Protein AF-A0A434A2G7-F1 (afdb_monomer_lite)

pLDDT: mean 83.11, std 16.61, range [39.88, 97.75]

Sequence (94 aa):
MVILNWNQVLTLKRNGVINITGICNKVDDLIIFSLLNKLNFLKECNIKHLIDSLSEDEYKKAELIYCVWYLIANRYIKCDLNKDLNLNTVIWAT

Radius of gyration: 14.84 Å; chains: 1; bounding box: 31×38×39 Å

Secondary structure (DSSP, 8-state):
-PPPPHHHHHHHHHTTS--THHHHTT--HHHHHHHHHHHHHHSEEEHHHHHHTT-S-HHHHHHHHHHHHHHHHTTSEEE-TTS--STT-EEEE-

Organism: NCBI:txid2133766

Structure (mmCIF, N/CA/C/O backbone):
data_AF-A0A434A2G7-F1
#
_entry.id   AF-A0A434A2G7-F1
#
loop_
_atom_site.group_PDB
_atom_site.id
_atom_site.type_symbol
_atom_site.label_atom_id
_atom_site.label_alt_id
_atom_site.label_comp_id
_atom_site.label_asym_id
_atom_site.label_e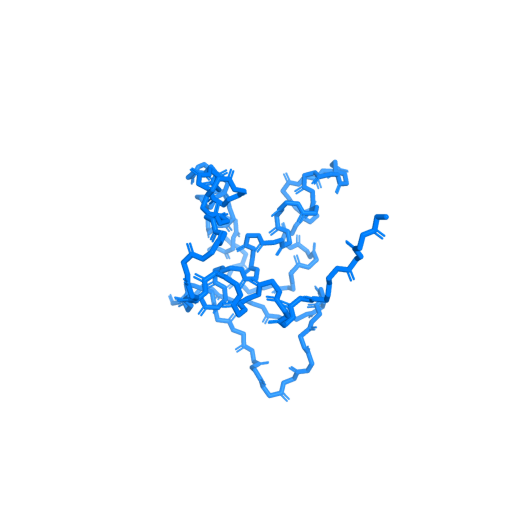ntity_id
_atom_site.label_seq_id
_atom_site.pdbx_PDB_ins_code
_atom_site.Cartn_x
_atom_site.Cartn_y
_atom_site.Cartn_z
_atom_site.occupancy
_atom_site.B_iso_or_equiv
_atom_site.auth_seq_id
_atom_site.auth_comp_id
_atom_site.auth_asym_id
_atom_site.auth_atom_id
_atom_site.pdbx_PDB_model_num
ATOM 1 N N . MET A 1 1 ? 8.844 -17.798 -28.544 1.00 41.91 1 MET A N 1
ATOM 2 C CA . MET A 1 1 ? 8.808 -17.176 -27.204 1.00 41.91 1 MET A CA 1
ATOM 3 C C . MET A 1 1 ? 7.483 -17.562 -26.566 1.00 41.91 1 MET A C 1
ATOM 5 O O . MET A 1 1 ? 6.452 -17.219 -27.127 1.00 41.91 1 MET A O 1
ATOM 9 N N . VAL A 1 2 ? 7.492 -18.376 -25.509 1.00 56.41 2 VAL A N 1
ATOM 10 C CA . VAL A 1 2 ? 6.259 -18.845 -24.848 1.00 56.41 2 VAL A CA 1
ATOM 11 C C . VAL A 1 2 ? 5.921 -17.868 -23.727 1.00 56.41 2 VAL A C 1
ATOM 13 O O . VAL A 1 2 ? 6.765 -17.615 -2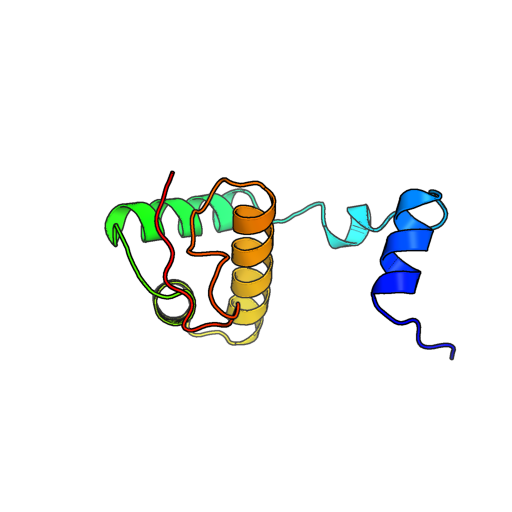2.873 1.00 56.41 2 VAL A O 1
ATOM 16 N N . ILE A 1 3 ? 4.711 -17.309 -23.743 1.00 56.25 3 ILE A N 1
ATOM 17 C CA . ILE A 1 3 ? 4.208 -16.434 -22.679 1.00 56.25 3 ILE A CA 1
ATOM 18 C C . ILE A 1 3 ? 3.387 -17.300 -21.722 1.00 56.25 3 ILE A C 1
ATOM 20 O O . ILE A 1 3 ? 2.431 -17.950 -22.143 1.00 56.25 3 ILE A O 1
ATOM 24 N N . LEU A 1 4 ? 3.777 -17.325 -20.448 1.00 67.62 4 LEU A N 1
ATOM 25 C CA . LEU A 1 4 ? 3.051 -18.023 -19.388 1.00 67.62 4 LEU A CA 1
ATOM 26 C C . LEU A 1 4 ? 2.111 -17.054 -18.671 1.00 67.62 4 LEU A C 1
ATOM 28 O O . LEU A 1 4 ? 2.457 -15.897 -18.438 1.00 67.62 4 LEU A O 1
ATOM 32 N N . ASN A 1 5 ? 0.939 -17.540 -18.275 1.00 72.81 5 ASN A N 1
ATOM 33 C CA . ASN A 1 5 ? 0.046 -16.805 -17.386 1.00 72.81 5 ASN A CA 1
ATOM 34 C C . ASN A 1 5 ? 0.489 -16.927 -15.914 1.00 72.81 5 ASN A C 1
ATOM 36 O O . ASN A 1 5 ? 1.241 -17.827 -15.534 1.00 72.81 5 ASN A O 1
ATOM 40 N N . TRP A 1 6 ? -0.013 -16.035 -15.057 1.00 59.75 6 TRP A N 1
ATOM 41 C CA . TRP A 1 6 ? 0.382 -15.963 -13.644 1.00 59.75 6 TRP A CA 1
ATOM 42 C C . TRP A 1 6 ? 0.113 -17.246 -12.842 1.00 59.75 6 TRP A C 1
ATOM 44 O O . TRP A 1 6 ? 0.919 -17.611 -11.986 1.00 59.75 6 TRP A O 1
ATOM 54 N N . ASN A 1 7 ? -0.951 -17.990 -13.154 1.00 63.72 7 ASN A N 1
ATOM 55 C CA . ASN A 1 7 ? -1.235 -19.266 -12.488 1.00 63.72 7 ASN A CA 1
ATOM 56 C C . ASN A 1 7 ? -0.197 -20.343 -12.845 1.00 63.72 7 ASN A C 1
ATOM 58 O O . ASN A 1 7 ? 0.211 -21.134 -11.989 1.00 63.72 7 ASN A O 1
ATOM 62 N N . GLN A 1 8 ? 0.286 -20.345 -14.089 1.00 69.88 8 GLN A N 1
ATOM 63 C CA . GLN A 1 8 ? 1.368 -21.226 -14.528 1.00 69.88 8 GLN A CA 1
ATOM 64 C C . GLN A 1 8 ? 2.682 -20.874 -13.820 1.00 69.88 8 GLN A C 1
ATOM 66 O O . GLN A 1 8 ? 3.362 -21.767 -13.320 1.00 69.88 8 GLN A O 1
ATOM 71 N N . VAL A 1 9 ? 2.997 -19.583 -13.677 1.00 67.25 9 VAL A N 1
ATOM 72 C CA . VAL A 1 9 ? 4.192 -19.107 -12.952 1.00 67.25 9 VAL A CA 1
ATOM 73 C C . VAL A 1 9 ? 4.168 -19.542 -11.479 1.00 67.25 9 VAL A C 1
ATOM 75 O O . VAL A 1 9 ? 5.157 -20.070 -10.967 1.00 67.25 9 VAL A O 1
ATOM 78 N N . LEU A 1 10 ? 3.027 -19.406 -10.796 1.00 61.44 10 LEU A N 1
ATOM 79 C CA . LEU A 1 10 ? 2.872 -19.839 -9.399 1.00 61.44 10 LEU A CA 1
ATOM 80 C C . LEU A 1 10 ? 3.016 -21.357 -9.227 1.00 61.44 10 LEU A C 1
ATOM 82 O O . LEU A 1 10 ? 3.597 -21.822 -8.244 1.00 61.44 10 LEU A O 1
ATOM 86 N N . THR A 1 11 ? 2.517 -22.129 -10.192 1.00 70.81 11 THR A N 1
ATOM 87 C CA . THR A 1 11 ? 2.634 -23.594 -10.192 1.00 70.81 11 THR A CA 1
ATOM 88 C C . THR A 1 11 ? 4.093 -24.023 -10.328 1.00 70.81 11 THR A C 1
ATOM 90 O O . THR A 1 11 ? 4.565 -24.878 -9.581 1.00 70.81 11 THR A O 1
ATOM 93 N N . LEU A 1 12 ? 4.849 -23.370 -11.213 1.00 73.56 12 LEU A N 1
ATOM 94 C CA . LEU A 1 12 ? 6.274 -23.643 -11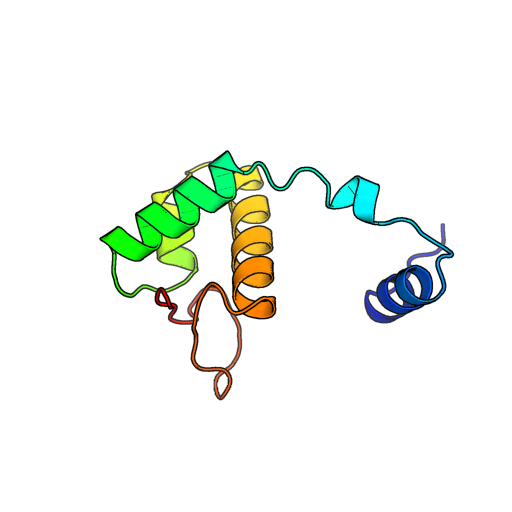.394 1.00 73.56 12 LEU A CA 1
ATOM 95 C C . LEU A 1 12 ? 7.099 -23.279 -10.149 1.00 73.56 12 LEU A C 1
ATOM 97 O O . LEU A 1 12 ? 8.032 -24.009 -9.818 1.00 73.56 12 LEU A O 1
ATOM 101 N N . LYS A 1 13 ? 6.732 -22.209 -9.421 1.00 71.56 13 LYS A N 1
ATOM 102 C CA . LYS A 1 13 ? 7.340 -21.880 -8.117 1.00 71.56 13 LYS A CA 1
ATOM 103 C C . LYS A 1 13 ? 7.081 -22.980 -7.089 1.00 71.56 13 LYS A C 1
ATOM 105 O O . LYS A 1 13 ? 8.012 -23.426 -6.426 1.00 71.56 13 LYS A O 1
ATOM 110 N N . ARG A 1 14 ? 5.823 -23.414 -6.944 1.00 69.81 14 ARG A N 1
ATOM 111 C CA . ARG A 1 14 ? 5.432 -24.470 -5.991 1.00 69.81 14 ARG A CA 1
ATOM 112 C C . ARG A 1 14 ? 6.168 -25.781 -6.244 1.00 69.81 14 ARG A C 1
ATOM 114 O O . ARG A 1 14 ? 6.561 -26.444 -5.294 1.00 69.81 14 ARG A O 1
ATOM 121 N N . ASN A 1 15 ? 6.390 -26.104 -7.513 1.00 79.75 15 ASN A N 1
ATOM 122 C CA . ASN A 1 15 ? 7.096 -27.312 -7.925 1.00 79.75 15 ASN A CA 1
ATOM 123 C C . ASN A 1 15 ? 8.628 -27.159 -7.893 1.00 79.75 15 ASN A C 1
ATOM 125 O O . ASN A 1 15 ? 9.332 -28.068 -8.318 1.00 79.75 15 ASN A O 1
ATOM 129 N N . GLY A 1 16 ? 9.156 -26.012 -7.446 1.00 73.00 16 GLY A N 1
ATOM 130 C CA . GLY A 1 16 ? 10.596 -25.745 -7.375 1.00 73.00 16 GLY A CA 1
ATOM 131 C C . GLY A 1 16 ? 11.293 -25.606 -8.733 1.00 73.00 16 GLY A C 1
ATOM 132 O O . GLY A 1 16 ? 12.516 -25.540 -8.782 1.00 73.00 16 GLY A O 1
ATOM 133 N N . VAL A 1 17 ? 10.535 -25.548 -9.834 1.00 81.56 17 VAL A N 1
ATOM 134 C CA . VAL A 1 17 ? 11.063 -25.479 -11.209 1.00 81.56 17 VAL A CA 1
ATOM 135 C C . VAL A 1 17 ? 11.668 -24.108 -11.498 1.00 81.56 17 VAL A C 1
ATOM 137 O O . VAL A 1 17 ? 12.650 -23.997 -12.228 1.00 81.56 17 VAL A O 1
ATOM 140 N N . ILE A 1 18 ? 11.090 -23.056 -10.913 1.00 62.47 18 ILE A N 1
ATOM 141 C CA . ILE A 1 18 ? 11.621 -21.697 -10.993 1.00 62.47 18 ILE A CA 1
ATOM 142 C C . ILE A 1 18 ? 11.845 -21.136 -9.597 1.00 62.47 18 ILE A C 1
ATOM 144 O O . ILE A 1 18 ? 10.972 -21.189 -8.727 1.00 62.47 18 ILE A O 1
ATOM 148 N N . ASN A 1 19 ? 13.011 -20.531 -9.400 1.00 57.12 19 ASN A N 1
ATOM 149 C CA . ASN A 1 19 ? 13.297 -19.775 -8.199 1.00 57.12 19 ASN A CA 1
ATOM 150 C C . ASN A 1 19 ? 12.972 -18.292 -8.427 1.00 57.12 19 ASN A C 1
ATOM 152 O O . ASN A 1 19 ? 13.858 -17.485 -8.704 1.00 57.12 19 ASN A O 1
ATOM 156 N N . ILE A 1 20 ? 11.696 -17.911 -8.289 1.00 57.94 20 ILE A N 1
ATOM 157 C CA . ILE A 1 20 ? 11.313 -16.488 -8.375 1.00 57.94 20 ILE A CA 1
ATOM 158 C C . ILE A 1 20 ? 11.812 -15.658 -7.185 1.00 57.94 20 ILE A C 1
ATOM 160 O O . ILE A 1 20 ? 11.591 -14.450 -7.159 1.00 57.94 20 ILE A O 1
ATOM 164 N N . THR A 1 21 ? 12.497 -16.262 -6.204 1.00 48.69 21 THR A N 1
ATOM 165 C CA . THR A 1 21 ? 13.137 -15.485 -5.135 1.00 48.69 21 THR A CA 1
ATOM 166 C C . THR A 1 21 ? 14.206 -14.549 -5.712 1.00 48.69 21 THR A C 1
ATOM 168 O O . THR A 1 21 ? 14.357 -13.449 -5.212 1.00 48.69 21 THR A O 1
ATOM 171 N N . GLY A 1 22 ? 14.813 -14.850 -6.869 1.00 40.19 22 GLY A N 1
ATOM 172 C CA . GLY A 1 22 ? 15.693 -13.898 -7.569 1.00 40.19 22 GLY A CA 1
ATOM 173 C C . GLY A 1 22 ? 15.011 -12.601 -8.041 1.00 40.19 22 GLY A C 1
ATOM 174 O O . GLY A 1 22 ? 15.686 -11.590 -8.183 1.00 40.19 22 GLY A O 1
ATOM 175 N N . ILE A 1 23 ? 13.685 -12.606 -8.234 1.00 43.12 23 ILE A N 1
ATOM 176 C CA . ILE A 1 23 ? 12.892 -11.409 -8.583 1.00 43.12 23 ILE A CA 1
ATOM 177 C C . ILE A 1 23 ? 12.343 -10.729 -7.312 1.00 43.12 23 ILE A C 1
ATOM 179 O O . ILE A 1 23 ? 12.005 -9.554 -7.333 1.00 43.12 23 ILE A O 1
ATOM 183 N N . CYS A 1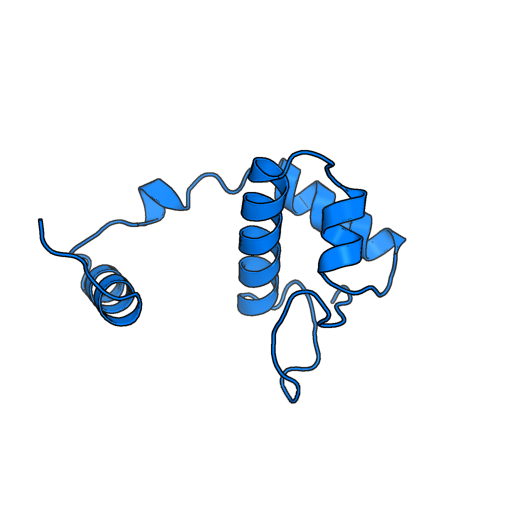 24 ? 12.283 -11.450 -6.184 1.00 42.84 24 CYS A N 1
ATOM 184 C CA . CYS A 1 24 ? 11.622 -11.011 -4.950 1.00 42.84 24 CYS A CA 1
ATOM 185 C C . CYS A 1 24 ? 12.568 -10.814 -3.740 1.00 42.84 24 CYS A C 1
ATOM 187 O O . CYS A 1 24 ? 12.100 -10.434 -2.673 1.00 42.84 24 CYS A O 1
ATOM 189 N N . ASN A 1 25 ? 13.878 -11.064 -3.865 1.00 39.88 25 ASN A N 1
ATOM 190 C CA . ASN A 1 25 ? 14.825 -11.084 -2.731 1.00 39.88 25 ASN A CA 1
ATOM 191 C C . ASN A 1 25 ? 15.450 -9.734 -2.362 1.00 39.88 25 ASN A C 1
ATOM 193 O O . ASN A 1 25 ? 16.377 -9.695 -1.559 1.00 39.88 25 ASN A O 1
ATOM 197 N N . LYS A 1 26 ? 14.943 -8.629 -2.902 1.00 47.41 26 LYS A N 1
ATOM 198 C CA . LYS A 1 26 ? 15.197 -7.294 -2.358 1.00 47.41 26 LYS A CA 1
ATOM 199 C C . LYS A 1 26 ? 13.958 -6.441 -2.553 1.00 47.41 26 LYS A C 1
ATOM 201 O O . LYS A 1 26 ? 13.988 -5.465 -3.289 1.00 47.41 26 LYS A O 1
ATOM 206 N N . VAL A 1 27 ? 12.847 -6.808 -1.917 1.00 53.88 27 VAL A N 1
ATOM 207 C CA . VAL A 1 27 ? 11.997 -5.706 -1.469 1.00 53.88 27 VAL A CA 1
ATOM 208 C C . VAL A 1 27 ? 12.844 -5.020 -0.408 1.00 53.88 27 VAL A C 1
ATOM 210 O O . VAL A 1 27 ? 13.039 -5.594 0.659 1.00 53.88 27 VAL A O 1
ATOM 213 N N . ASP A 1 28 ? 13.472 -3.901 -0.766 1.00 66.94 28 ASP A N 1
ATOM 214 C CA . ASP A 1 28 ? 14.387 -3.206 0.134 1.00 66.94 28 ASP A CA 1
ATOM 215 C C . ASP A 1 28 ? 13.665 -2.964 1.462 1.00 66.94 28 ASP A C 1
ATOM 217 O O . ASP A 1 28 ? 12.589 -2.361 1.491 1.00 66.94 28 ASP A O 1
ATOM 221 N N . ASP A 1 29 ? 14.255 -3.415 2.572 1.00 71.94 29 ASP A N 1
ATOM 222 C CA . ASP A 1 29 ? 13.678 -3.239 3.913 1.00 71.94 29 ASP A CA 1
ATOM 223 C C . ASP A 1 29 ? 13.342 -1.761 4.182 1.00 71.94 29 ASP A C 1
A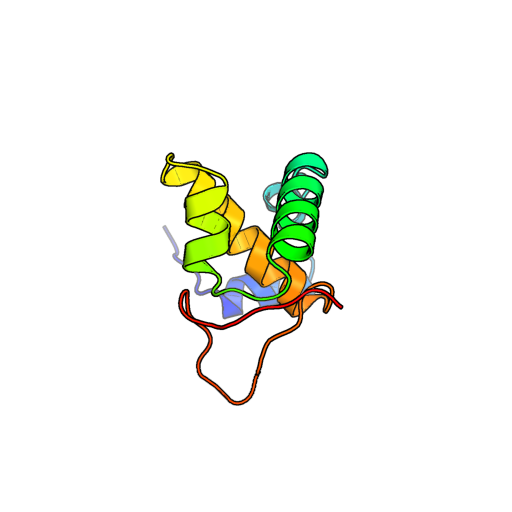TOM 225 O O . ASP A 1 29 ? 12.376 -1.437 4.875 1.00 71.94 29 ASP A O 1
ATOM 229 N N . LEU A 1 30 ? 14.094 -0.849 3.553 1.00 74.56 30 LEU A N 1
ATOM 230 C CA . LEU A 1 30 ? 13.860 0.590 3.573 1.00 74.56 30 LEU A CA 1
ATOM 231 C C . LEU A 1 30 ? 12.531 1.003 2.914 1.00 74.56 30 LEU A C 1
ATOM 233 O O . LEU A 1 30 ? 11.857 1.907 3.415 1.00 74.56 30 LEU A O 1
ATOM 237 N N . ILE A 1 31 ? 12.136 0.355 1.814 1.00 82.81 31 ILE A N 1
ATOM 238 C CA . ILE A 1 31 ? 10.865 0.607 1.120 1.00 82.81 31 ILE A CA 1
ATOM 239 C C . ILE A 1 31 ? 9.701 0.157 2.003 1.00 82.81 31 ILE A C 1
ATOM 241 O O . ILE A 1 31 ? 8.762 0.927 2.216 1.00 82.81 31 ILE A O 1
ATOM 245 N N . ILE A 1 32 ? 9.784 -1.048 2.580 1.00 85.94 32 ILE A N 1
ATOM 246 C CA . ILE A 1 32 ? 8.764 -1.560 3.512 1.00 85.94 32 ILE A CA 1
ATOM 247 C C . ILE A 1 32 ? 8.651 -0.646 4.733 1.00 85.94 32 ILE A C 1
ATOM 249 O O . ILE A 1 32 ? 7.545 -0.261 5.115 1.00 85.94 32 ILE A O 1
ATOM 253 N N . PHE A 1 33 ? 9.782 -0.254 5.322 1.00 84.50 33 PHE A N 1
ATOM 254 C CA . PHE A 1 33 ? 9.816 0.660 6.461 1.00 84.50 33 PHE A CA 1
ATOM 255 C C . PHE A 1 33 ? 9.163 2.008 6.133 1.00 84.50 33 PHE A C 1
ATOM 257 O O . PHE A 1 33 ? 8.335 2.498 6.901 1.00 84.50 33 PHE A O 1
ATOM 264 N N . SER A 1 34 ? 9.474 2.584 4.969 1.00 88.38 34 SER A N 1
ATOM 265 C CA . SER A 1 34 ? 8.884 3.845 4.506 1.00 88.38 34 SER A CA 1
ATOM 266 C C . SER A 1 34 ? 7.369 3.733 4.318 1.00 88.38 34 SER A C 1
ATOM 268 O O . SER A 1 34 ? 6.630 4.601 4.783 1.00 88.38 34 SER A O 1
ATOM 270 N N . LEU A 1 35 ? 6.900 2.639 3.707 1.00 92.62 35 LEU A N 1
ATOM 271 C CA . LEU A 1 35 ? 5.476 2.345 3.526 1.00 92.62 35 LEU A CA 1
ATOM 272 C C . LEU A 1 35 ? 4.738 2.250 4.861 1.00 92.62 35 LEU A C 1
ATOM 274 O O . LEU A 1 35 ? 3.738 2.938 5.062 1.00 92.62 35 LEU A O 1
ATOM 278 N N . LEU A 1 36 ? 5.238 1.425 5.782 1.00 91.56 36 LEU A N 1
ATOM 279 C CA . LEU A 1 36 ? 4.588 1.192 7.070 1.00 91.56 36 LEU A CA 1
ATOM 280 C C . LEU A 1 36 ? 4.603 2.444 7.949 1.00 91.56 36 LEU A C 1
ATOM 282 O O . LEU A 1 36 ? 3.585 2.769 8.553 1.00 91.56 36 LEU A O 1
ATOM 286 N N . ASN A 1 37 ? 5.707 3.195 7.979 1.00 92.56 37 ASN A N 1
ATOM 287 C CA . ASN A 1 37 ? 5.764 4.461 8.712 1.00 92.56 37 ASN A CA 1
ATOM 288 C C . ASN A 1 37 ? 4.785 5.486 8.157 1.00 92.56 37 ASN A C 1
ATOM 290 O O . ASN A 1 37 ? 4.091 6.157 8.923 1.00 92.56 37 ASN A O 1
ATOM 294 N N . LYS A 1 38 ? 4.709 5.607 6.829 1.00 94.38 38 LYS A N 1
ATOM 295 C CA . LYS A 1 38 ? 3.789 6.546 6.194 1.00 94.38 38 LYS A CA 1
ATOM 296 C C . LYS A 1 38 ? 2.337 6.146 6.438 1.00 94.38 38 LYS A C 1
ATOM 298 O O . LYS A 1 38 ? 1.527 7.011 6.762 1.00 94.38 38 LYS A O 1
ATOM 303 N N . LEU A 1 39 ? 2.022 4.854 6.365 1.00 95.38 39 LEU A N 1
ATOM 304 C CA . LEU A 1 39 ? 0.694 4.341 6.689 1.00 95.38 39 LEU A CA 1
ATOM 305 C C . LEU A 1 39 ? 0.336 4.573 8.164 1.00 95.38 39 LEU A C 1
ATOM 307 O O . LEU A 1 39 ? -0.754 5.058 8.444 1.00 95.38 39 LEU A O 1
ATOM 311 N N . ASN A 1 40 ? 1.258 4.314 9.096 1.00 93.44 40 ASN A N 1
ATOM 312 C CA . ASN A 1 40 ? 1.064 4.589 10.525 1.00 93.44 40 ASN A CA 1
ATOM 313 C C . ASN A 1 40 ? 0.800 6.074 10.796 1.00 93.44 40 ASN A C 1
ATOM 315 O O . ASN A 1 40 ? -0.052 6.413 11.616 1.00 93.44 40 ASN A O 1
ATOM 319 N N . PHE A 1 41 ? 1.501 6.963 10.089 1.00 94.06 41 PHE A N 1
ATOM 320 C CA . PHE A 1 41 ? 1.272 8.403 10.178 1.00 94.06 41 PHE A CA 1
ATOM 321 C C . PHE A 1 41 ? -0.115 8.804 9.650 1.00 94.06 41 PHE A C 1
ATOM 323 O O . PHE A 1 41 ? -0.814 9.588 10.290 1.00 94.06 41 PHE A O 1
ATOM 330 N N . LEU A 1 42 ? -0.528 8.255 8.503 1.00 94.19 42 LEU A N 1
ATOM 331 C CA . LEU A 1 42 ? -1.834 8.530 7.893 1.00 94.19 42 LEU A CA 1
ATOM 332 C C . LEU A 1 42 ? -3.000 7.858 8.638 1.00 94.19 42 LEU A C 1
ATOM 334 O O . LEU A 1 42 ? -4.136 8.303 8.496 1.00 94.19 42 LEU A O 1
ATOM 338 N N . LYS A 1 43 ? -2.715 6.828 9.447 1.00 92.12 43 LYS A N 1
ATOM 339 C CA . LYS A 1 43 ? -3.649 5.923 10.142 1.00 92.12 43 LYS A CA 1
ATOM 340 C C . LYS A 1 43 ? -4.479 5.057 9.196 1.00 92.12 43 LYS A C 1
ATOM 342 O O . LYS A 1 43 ? -4.450 3.834 9.302 1.00 92.12 43 LYS A O 1
ATOM 347 N N . GLU A 1 44 ? -5.185 5.691 8.270 1.00 95.62 44 GLU A N 1
ATOM 348 C CA . GLU A 1 44 ? -6.058 5.060 7.288 1.00 95.62 44 GLU A CA 1
ATOM 349 C C . GLU A 1 44 ? -6.059 5.895 6.004 1.00 95.62 44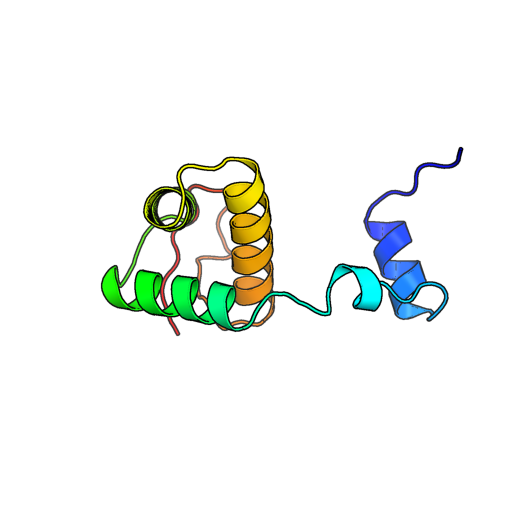 GLU A C 1
ATOM 351 O O . GLU A 1 44 ? -6.203 7.118 6.031 1.00 95.62 44 GLU A O 1
ATOM 356 N N . CYS A 1 45 ? -5.863 5.248 4.860 1.00 97.31 45 CYS A N 1
ATOM 357 C CA . CYS A 1 45 ? -5.900 5.914 3.559 1.00 97.31 45 CYS A CA 1
ATOM 358 C C . CYS A 1 45 ? -6.163 4.905 2.443 1.00 97.31 45 CYS A C 1
ATOM 360 O O . CYS A 1 45 ? -6.128 3.701 2.672 1.00 97.31 45 CYS A O 1
ATOM 362 N N . ASN A 1 46 ? -6.415 5.374 1.221 1.00 97.56 46 ASN A N 1
ATOM 363 C CA . ASN A 1 46 ? -6.398 4.475 0.070 1.00 97.56 46 ASN A CA 1
ATOM 364 C C . ASN A 1 46 ? -4.965 4.218 -0.426 1.00 97.56 46 ASN A C 1
ATOM 366 O O . ASN A 1 46 ? -4.060 5.031 -0.217 1.00 97.56 46 ASN A O 1
ATOM 370 N N . ILE A 1 47 ? -4.771 3.082 -1.098 1.00 97.31 47 ILE A N 1
ATOM 371 C CA . ILE A 1 47 ? -3.466 2.648 -1.617 1.00 97.31 47 ILE A CA 1
ATOM 372 C C . ILE A 1 47 ? -2.843 3.722 -2.523 1.00 97.31 47 ILE A C 1
ATOM 374 O O . ILE A 1 47 ? -1.665 4.042 -2.374 1.00 97.31 47 ILE A O 1
ATOM 378 N N . LYS A 1 48 ? -3.639 4.331 -3.411 1.00 97.44 48 LYS A N 1
ATOM 379 C CA . LYS A 1 48 ? -3.194 5.401 -4.314 1.00 97.44 48 LYS A CA 1
ATOM 380 C C . LYS A 1 48 ? -2.581 6.578 -3.553 1.00 97.44 48 LYS A C 1
ATOM 382 O O . LYS A 1 48 ? -1.489 7.015 -3.894 1.00 97.44 48 LYS A O 1
ATOM 387 N N . HIS A 1 49 ? -3.255 7.058 -2.511 1.00 97.75 49 HIS A N 1
ATOM 388 C CA . HIS A 1 49 ? -2.796 8.173 -1.689 1.00 97.75 49 HIS A CA 1
ATOM 389 C C . HIS A 1 49 ? -1.496 7.830 -0.957 1.00 97.75 49 HIS A C 1
ATOM 391 O O . HIS A 1 49 ? -0.589 8.658 -0.924 1.00 97.75 49 HIS A O 1
ATOM 397 N N . LEU A 1 50 ? -1.367 6.606 -0.430 1.00 97.31 50 LEU A N 1
ATOM 398 C CA . LEU A 1 50 ? -0.119 6.154 0.187 1.00 97.31 50 LEU A CA 1
ATOM 399 C C . LEU A 1 50 ? 1.047 6.216 -0.810 1.00 97.31 50 LEU A C 1
ATOM 401 O O . LEU A 1 50 ? 2.083 6.802 -0.500 1.00 97.31 50 LEU A O 1
ATOM 405 N N . ILE A 1 51 ? 0.864 5.658 -2.006 1.00 96.88 51 ILE A N 1
ATOM 406 C CA . ILE A 1 51 ? 1.899 5.593 -3.045 1.00 96.88 51 ILE A CA 1
ATOM 407 C C . ILE A 1 51 ? 2.267 6.986 -3.562 1.00 96.88 51 ILE A C 1
ATOM 409 O O . ILE A 1 51 ? 3.448 7.333 -3.586 1.00 96.88 51 ILE A O 1
ATOM 413 N N . ASP A 1 52 ? 1.267 7.798 -3.914 1.00 96.75 52 ASP A N 1
ATOM 414 C CA . ASP A 1 52 ? 1.472 9.168 -4.401 1.00 96.75 52 ASP A CA 1
ATOM 415 C C . ASP A 1 52 ? 2.162 10.045 -3.337 1.00 96.75 52 ASP A C 1
ATOM 417 O O . ASP A 1 52 ? 2.877 10.981 -3.675 1.00 96.75 52 ASP A O 1
ATOM 421 N N . SER A 1 53 ? 2.007 9.725 -2.046 1.00 95.81 53 SER A N 1
ATOM 422 C CA . SER A 1 53 ? 2.682 10.441 -0.954 1.00 95.81 53 SER A CA 1
ATOM 423 C C . SER A 1 53 ? 4.147 10.040 -0.723 1.00 95.81 53 SER A C 1
ATOM 425 O O . SER A 1 53 ? 4.825 10.680 0.085 1.00 95.81 53 SER A O 1
ATOM 427 N N . LEU A 1 54 ? 4.621 8.970 -1.372 1.00 93.88 54 LEU A N 1
ATOM 428 C CA . LEU A 1 54 ? 5.970 8.415 -1.207 1.00 93.88 54 LEU A CA 1
ATOM 429 C C . LEU A 1 54 ? 6.873 8.673 -2.413 1.00 93.88 54 LEU A C 1
ATOM 431 O O . LEU A 1 54 ? 8.091 8.757 -2.252 1.00 93.88 54 LEU A O 1
ATOM 435 N N . SER A 1 55 ? 6.313 8.773 -3.619 1.00 93.69 55 SER A N 1
ATOM 436 C CA . SER A 1 55 ? 7.105 9.026 -4.818 1.00 93.69 55 SER A CA 1
ATOM 437 C C . SER A 1 55 ? 6.291 9.662 -5.936 1.00 93.69 55 SER A C 1
ATOM 439 O O . SER A 1 55 ? 5.127 9.328 -6.130 1.00 93.69 55 SER A O 1
ATOM 441 N N . GLU A 1 56 ? 6.944 10.518 -6.718 1.00 93.44 56 GLU A N 1
ATOM 442 C CA . GLU A 1 56 ? 6.423 11.044 -7.985 1.00 93.44 56 GLU A CA 1
ATOM 443 C C . GLU A 1 56 ? 6.848 10.185 -9.192 1.00 93.44 56 GLU A C 1
ATOM 445 O O . GLU A 1 56 ? 6.281 10.320 -10.271 1.00 93.44 56 GLU A O 1
ATOM 450 N N . ASP A 1 57 ? 7.819 9.282 -9.018 1.00 93.88 57 ASP A N 1
ATOM 451 C CA . ASP A 1 57 ? 8.361 8.433 -10.084 1.00 93.88 57 ASP A CA 1
ATOM 452 C C . ASP A 1 57 ? 7.455 7.220 -10.341 1.00 93.88 57 ASP A C 1
ATOM 454 O O . ASP A 1 57 ? 7.257 6.378 -9.465 1.00 93.88 57 ASP A O 1
ATOM 458 N N . GLU A 1 58 ? 6.934 7.102 -11.562 1.00 92.69 58 GLU A N 1
ATOM 459 C CA . GLU A 1 58 ? 5.981 6.054 -11.943 1.00 92.69 58 GLU A CA 1
ATOM 460 C C . GLU A 1 58 ? 6.550 4.623 -11.853 1.00 92.69 58 GLU A C 1
ATOM 462 O O . GLU A 1 58 ? 5.816 3.693 -11.505 1.00 92.69 58 GLU A O 1
ATOM 467 N N . TYR A 1 59 ? 7.854 4.420 -12.077 1.00 90.38 59 TYR A N 1
ATOM 468 C CA . TYR A 1 59 ? 8.481 3.106 -11.887 1.00 90.38 59 TYR A CA 1
ATOM 469 C C . TYR A 1 59 ? 8.546 2.743 -10.404 1.00 90.38 59 TYR A C 1
ATOM 471 O O . TYR A 1 59 ? 8.204 1.620 -10.025 1.00 90.38 59 TYR A O 1
ATOM 479 N N . LYS A 1 60 ? 8.905 3.708 -9.546 1.00 88.81 60 LYS A N 1
ATOM 480 C CA . LYS A 1 60 ? 8.889 3.506 -8.087 1.00 88.81 60 LYS A CA 1
ATOM 481 C C . LYS A 1 60 ? 7.478 3.275 -7.566 1.00 88.81 60 LYS A C 1
ATOM 483 O O . LYS A 1 60 ? 7.279 2.436 -6.693 1.00 88.81 60 LYS A O 1
ATOM 488 N N . LYS A 1 61 ? 6.476 3.968 -8.110 1.00 93.81 61 LYS A N 1
ATOM 489 C CA . LYS A 1 61 ? 5.072 3.723 -7.755 1.00 93.81 61 LYS A CA 1
ATOM 490 C C . LYS A 1 61 ? 4.655 2.289 -8.069 1.00 93.81 61 LYS A C 1
ATOM 492 O O . LYS A 1 61 ? 4.016 1.662 -7.228 1.00 93.81 61 LYS A O 1
ATOM 497 N N . ALA A 1 62 ? 5.047 1.741 -9.220 1.00 92.06 62 ALA A N 1
ATOM 498 C CA . ALA A 1 62 ? 4.763 0.346 -9.562 1.00 92.06 62 ALA A CA 1
ATOM 499 C C . ALA A 1 62 ? 5.388 -0.644 -8.560 1.00 92.06 62 ALA A C 1
ATOM 501 O O . ALA A 1 62 ? 4.727 -1.593 -8.130 1.00 92.06 62 ALA A O 1
ATOM 502 N N . GLU A 1 63 ? 6.626 -0.391 -8.132 1.00 89.62 63 GLU A N 1
ATOM 503 C CA . GLU A 1 63 ? 7.295 -1.176 -7.090 1.00 89.62 63 GLU A CA 1
ATOM 504 C C . GLU A 1 63 ? 6.566 -1.075 -5.738 1.00 89.62 63 GLU A C 1
ATOM 506 O O . GLU A 1 63 ? 6.301 -2.091 -5.090 1.00 89.62 63 GLU A O 1
ATOM 511 N N . LEU A 1 64 ? 6.150 0.131 -5.339 1.00 93.12 64 LEU A N 1
ATOM 512 C CA . LEU A 1 64 ? 5.376 0.359 -4.116 1.00 93.12 64 LEU A CA 1
ATOM 513 C C . LEU A 1 64 ? 4.019 -0.356 -4.150 1.00 93.12 64 LEU A C 1
ATOM 515 O O . LEU A 1 64 ? 3.634 -0.958 -3.149 1.00 93.12 64 LEU A O 1
ATOM 519 N N . ILE A 1 65 ? 3.312 -0.346 -5.288 1.00 94.94 65 ILE A N 1
ATOM 520 C CA . ILE A 1 65 ? 2.047 -1.081 -5.470 1.00 94.94 65 ILE A CA 1
ATOM 521 C C . ILE A 1 65 ? 2.260 -2.566 -5.184 1.00 94.94 65 ILE A C 1
ATOM 523 O O . ILE A 1 65 ? 1.508 -3.166 -4.413 1.00 94.94 65 ILE A O 1
ATOM 527 N N . TYR A 1 66 ? 3.300 -3.156 -5.776 1.00 92.75 66 TYR A N 1
ATOM 528 C CA . TYR A 1 66 ? 3.649 -4.552 -5.533 1.00 92.75 66 TYR A CA 1
ATOM 529 C C . TYR A 1 66 ? 3.916 -4.818 -4.044 1.00 92.75 66 TYR A C 1
ATOM 531 O O . TYR A 1 66 ? 3.374 -5.773 -3.480 1.00 92.75 66 TYR A O 1
ATOM 539 N N . CYS A 1 67 ? 4.679 -3.943 -3.385 1.00 91.81 67 CYS A N 1
ATOM 540 C CA . CYS A 1 67 ? 4.987 -4.061 -1.960 1.00 91.81 67 CYS A CA 1
ATOM 541 C C . CYS A 1 67 ? 3.733 -3.979 -1.083 1.00 91.81 67 CYS A C 1
ATOM 543 O O . CYS A 1 67 ? 3.577 -4.775 -0.159 1.00 91.81 67 CYS A O 1
ATOM 545 N N . VAL A 1 68 ? 2.808 -3.064 -1.378 1.00 94.75 68 VAL A N 1
ATOM 546 C CA . VAL A 1 68 ? 1.543 -2.943 -0.640 1.00 94.75 68 VAL A CA 1
ATOM 547 C C . VAL A 1 68 ? 0.731 -4.232 -0.749 1.00 94.75 68 VAL A C 1
ATOM 549 O O . VAL A 1 68 ? 0.287 -4.758 0.272 1.00 94.75 68 VAL A O 1
ATOM 552 N N . TRP A 1 69 ? 0.591 -4.796 -1.951 1.00 94.81 69 TRP A N 1
ATOM 553 C CA . TRP A 1 69 ? -0.125 -6.063 -2.126 1.00 94.81 69 TRP A CA 1
ATOM 554 C C . TRP A 1 69 ? 0.560 -7.227 -1.417 1.00 94.81 69 TRP A C 1
ATOM 556 O O . TRP A 1 69 ? -0.118 -8.052 -0.803 1.00 94.81 69 TRP A O 1
ATOM 566 N N . TYR A 1 70 ? 1.893 -7.272 -1.438 1.00 91.00 70 TYR A N 1
ATOM 567 C CA . TYR A 1 70 ? 2.664 -8.239 -0.665 1.00 91.00 70 TYR A CA 1
ATOM 568 C C . TYR A 1 70 ? 2.384 -8.113 0.842 1.00 91.00 70 TYR A C 1
ATOM 570 O O . TYR A 1 70 ? 2.134 -9.118 1.510 1.00 91.00 70 TYR A O 1
ATOM 578 N N . LEU A 1 71 ? 2.367 -6.895 1.387 1.00 90.69 71 LEU A N 1
ATOM 579 C CA . LEU A 1 71 ? 2.102 -6.649 2.807 1.00 90.69 71 LEU A CA 1
ATOM 580 C C . LEU A 1 71 ? 0.661 -7.004 3.203 1.00 90.69 71 LEU A C 1
ATOM 582 O O . LEU A 1 71 ? 0.454 -7.567 4.278 1.00 90.69 71 LEU A O 1
ATOM 586 N N . ILE A 1 72 ? -0.319 -6.741 2.332 1.00 94.00 72 ILE A N 1
ATOM 587 C CA . ILE A 1 72 ? -1.718 -7.159 2.524 1.00 94.00 72 ILE A CA 1
ATOM 588 C C . ILE A 1 72 ? -1.825 -8.688 2.522 1.00 94.00 72 ILE A C 1
ATOM 590 O O . ILE A 1 72 ? -2.409 -9.270 3.436 1.00 94.00 72 ILE A O 1
ATOM 594 N N . ALA A 1 73 ? -1.213 -9.358 1.540 1.00 92.06 73 ALA A N 1
ATOM 595 C CA . ALA A 1 73 ? -1.233 -10.818 1.435 1.00 92.06 73 ALA A CA 1
ATOM 596 C C . ALA A 1 73 ? -0.614 -11.506 2.666 1.00 92.06 73 ALA A C 1
ATOM 598 O O . ALA A 1 73 ? -1.067 -12.577 3.072 1.00 92.06 73 ALA A O 1
ATOM 599 N N . ASN A 1 74 ? 0.380 -10.866 3.290 1.00 87.44 74 ASN A N 1
ATOM 600 C CA . ASN A 1 74 ? 1.034 -11.336 4.512 1.00 87.44 74 ASN A CA 1
ATOM 601 C C . ASN A 1 74 ? 0.431 -10.756 5.807 1.00 87.44 74 ASN A C 1
ATOM 603 O O . ASN A 1 74 ? 0.973 -10.987 6.884 1.00 87.44 74 ASN A O 1
ATOM 607 N N . ARG A 1 75 ? -0.709 -10.053 5.726 1.00 89.75 75 ARG A N 1
ATOM 608 C CA . ARG A 1 75 ? -1.463 -9.509 6.873 1.00 89.75 75 ARG A CA 1
ATOM 609 C C . ARG A 1 75 ? -0.717 -8.464 7.714 1.00 89.75 75 ARG A C 1
ATOM 611 O O . ARG A 1 75 ? -1.083 -8.250 8.865 1.00 89.75 75 ARG A O 1
ATOM 618 N N . TYR A 1 76 ? 0.288 -7.792 7.155 1.00 89.44 76 TYR A N 1
ATOM 619 C CA . TYR A 1 76 ? 0.922 -6.633 7.798 1.00 89.44 76 TYR A CA 1
ATOM 620 C C . TYR A 1 76 ? 0.069 -5.366 7.656 1.00 89.44 76 TYR A C 1
ATOM 622 O O . TYR A 1 76 ? 0.047 -4.522 8.552 1.00 89.44 76 TYR A O 1
ATOM 630 N N . ILE A 1 77 ? -0.660 -5.257 6.543 1.00 94.44 77 ILE A N 1
ATOM 631 C CA . ILE A 1 77 ? -1.621 -4.189 6.254 1.00 94.44 77 ILE A CA 1
ATOM 632 C C . ILE A 1 77 ? -3.015 -4.808 6.166 1.00 94.44 77 ILE A C 1
ATOM 634 O O . ILE A 1 77 ? -3.204 -5.849 5.533 1.00 94.44 77 ILE A O 1
ATOM 638 N N . LYS A 1 78 ? -3.994 -4.160 6.794 1.00 96.62 78 LYS A N 1
ATOM 639 C CA . LYS A 1 78 ? -5.399 -4.570 6.763 1.00 96.62 78 LYS A CA 1
ATOM 640 C C . LYS A 1 78 ? -6.150 -3.815 5.670 1.00 96.62 78 LYS A C 1
ATOM 642 O O . LYS A 1 78 ? -5.829 -2.671 5.362 1.00 96.62 78 LYS A O 1
ATOM 647 N N . CYS A 1 79 ? -7.154 -4.472 5.101 1.00 96.81 79 CYS A N 1
ATOM 648 C CA . CYS A 1 79 ? -8.146 -3.882 4.209 1.00 96.81 79 CYS A CA 1
ATOM 649 C C . CYS A 1 79 ? -9.455 -4.676 4.292 1.00 96.81 79 CYS A C 1
ATOM 651 O O . CYS A 1 79 ? -9.496 -5.781 4.843 1.00 96.81 79 CYS A O 1
ATOM 653 N N . ASP A 1 80 ? -10.527 -4.118 3.738 1.00 95.31 80 ASP A N 1
ATOM 654 C CA . ASP A 1 80 ? -11.805 -4.814 3.602 1.00 95.31 80 ASP A CA 1
ATOM 655 C C . ASP A 1 80 ? -11.782 -5.748 2.383 1.00 95.31 80 ASP A C 1
ATOM 657 O O . ASP A 1 80 ? -11.964 -5.315 1.246 1.00 95.31 80 ASP A O 1
ATOM 661 N N . LEU A 1 81 ? -11.565 -7.041 2.635 1.00 92.31 81 LEU A N 1
ATOM 662 C CA . LEU A 1 81 ? -11.503 -8.082 1.603 1.00 92.31 81 LEU A CA 1
ATOM 663 C C . LEU A 1 81 ? -12.875 -8.458 1.015 1.00 92.31 81 LEU A C 1
ATOM 665 O O . LEU A 1 81 ? -12.930 -9.277 0.102 1.00 92.31 81 LEU A O 1
ATOM 669 N N . ASN A 1 82 ? -13.977 -7.886 1.516 1.00 95.25 82 ASN A N 1
ATOM 670 C CA . ASN A 1 82 ? -15.306 -8.079 0.922 1.00 95.25 82 ASN A CA 1
ATOM 671 C C . ASN A 1 82 ? -15.568 -7.124 -0.252 1.00 95.25 82 ASN A C 1
ATOM 673 O O . ASN A 1 82 ? -16.613 -7.212 -0.896 1.00 95.25 82 ASN A O 1
ATOM 677 N N . LYS A 1 83 ? -14.648 -6.188 -0.505 1.00 93.12 83 LYS A N 1
ATOM 678 C CA . LYS A 1 83 ? -14.700 -5.235 -1.613 1.00 93.12 83 LYS A CA 1
ATOM 679 C C . LYS A 1 83 ? -13.650 -5.581 -2.659 1.00 93.12 83 LYS A C 1
ATOM 681 O O . LYS A 1 83 ? -12.635 -6.206 -2.358 1.00 93.12 83 LYS A O 1
ATOM 686 N N . ASP A 1 84 ? -13.876 -5.103 -3.878 1.00 94.25 84 ASP A N 1
ATOM 687 C CA . ASP A 1 84 ? -12.908 -5.241 -4.959 1.00 94.25 84 ASP A CA 1
ATOM 688 C C . ASP A 1 84 ? -11.565 -4.601 -4.586 1.00 94.25 84 ASP A C 1
ATOM 690 O O . ASP A 1 84 ? -11.491 -3.450 -4.141 1.00 94.25 84 ASP A O 1
ATOM 694 N N . LEU A 1 85 ? -10.490 -5.355 -4.809 1.00 94.06 85 LEU A N 1
ATOM 695 C CA . LEU A 1 85 ? -9.127 -4.907 -4.554 1.00 94.06 85 LEU A CA 1
ATOM 696 C C . LEU A 1 85 ? -8.609 -4.093 -5.740 1.00 94.06 85 LEU A C 1
ATOM 698 O O . LEU A 1 85 ? -8.471 -4.598 -6.853 1.00 94.06 85 LEU A O 1
ATOM 702 N N . ASN A 1 86 ? -8.322 -2.817 -5.502 1.00 96.19 86 ASN A N 1
ATOM 703 C CA . ASN A 1 86 ? -7.769 -1.885 -6.480 1.00 96.19 86 ASN A CA 1
ATOM 704 C C . ASN A 1 86 ? -7.041 -0.730 -5.763 1.00 96.19 86 ASN A C 1
ATOM 706 O O . ASN A 1 86 ? -6.936 -0.704 -4.541 1.00 96.19 86 ASN A O 1
ATOM 710 N N . LEU A 1 87 ? -6.521 0.253 -6.501 1.00 96.12 87 LEU A N 1
ATOM 711 C CA . LEU A 1 87 ? -5.764 1.361 -5.895 1.00 96.12 87 LEU A CA 1
ATOM 712 C C . LEU A 1 87 ? -6.611 2.288 -5.001 1.00 96.12 87 LEU A C 1
ATOM 714 O O . LEU A 1 87 ? -6.054 3.025 -4.189 1.00 96.12 87 LEU A O 1
ATOM 718 N N . ASN A 1 88 ? -7.941 2.242 -5.105 1.00 97.31 88 ASN A N 1
ATOM 719 C CA . ASN A 1 88 ? -8.844 2.967 -4.211 1.00 97.31 88 ASN A CA 1
ATOM 720 C C . ASN A 1 88 ? -9.195 2.167 -2.946 1.00 97.31 88 ASN A C 1
ATOM 722 O O . ASN A 1 88 ? -9.902 2.692 -2.086 1.00 97.31 88 ASN A O 1
ATOM 726 N N . THR A 1 89 ? -8.715 0.925 -2.805 1.00 97.56 89 THR A N 1
ATOM 727 C CA . THR A 1 89 ? -8.899 0.128 -1.588 1.00 97.56 89 THR A CA 1
ATOM 728 C C . THR A 1 89 ? -8.340 0.883 -0.389 1.00 97.56 89 THR A C 1
ATOM 730 O O . THR A 1 89 ? -7.198 1.344 -0.406 1.00 97.56 89 THR A O 1
ATOM 733 N N . VAL A 1 90 ? -9.166 1.009 0.647 1.00 97.69 90 VAL A N 1
ATOM 734 C CA . VAL A 1 90 ? -8.785 1.621 1.919 1.00 97.69 90 VAL A CA 1
ATOM 735 C C . VAL A 1 90 ? -7.988 0.616 2.743 1.00 97.69 90 VAL A C 1
ATOM 737 O O . VAL A 1 90 ? -8.379 -0.547 2.869 1.00 97.69 90 VAL A O 1
ATOM 740 N N . ILE A 1 91 ? -6.863 1.079 3.274 1.00 97.69 91 ILE A N 1
ATOM 741 C CA . ILE A 1 91 ? -5.892 0.306 4.035 1.00 97.69 91 ILE A CA 1
ATOM 742 C C . ILE A 1 91 ? -5.563 0.996 5.359 1.00 97.69 91 ILE A C 1
ATOM 744 O O . ILE A 1 91 ? -5.547 2.225 5.450 1.00 97.69 91 ILE A O 1
ATOM 748 N N . TRP A 1 92 ? -5.254 0.194 6.375 1.00 97.00 92 TRP A N 1
ATOM 749 C CA . TRP A 1 92 ? -4.792 0.652 7.686 1.00 97.00 92 TRP A CA 1
ATOM 750 C C . TRP A 1 92 ? -3.764 -0.323 8.268 1.00 97.00 92 TRP A C 1
ATOM 752 O O . TRP A 1 92 ? -3.682 -1.490 7.865 1.00 97.00 92 TRP A O 1
ATOM 762 N N . ALA A 1 93 ? -2.935 0.171 9.187 1.00 88.31 93 ALA A N 1
ATOM 763 C CA . ALA A 1 93 ? -1.955 -0.656 9.885 1.00 88.31 93 ALA A CA 1
ATOM 764 C C . ALA A 1 93 ? -2.635 -1.674 10.822 1.00 88.31 93 ALA A C 1
ATOM 766 O O . ALA A 1 93 ? -3.801 -1.519 11.195 1.00 88.31 93 ALA A O 1
ATOM 767 N N . THR A 1 94 ? -1.912 -2.744 11.165 1.00 77.81 94 THR A N 1
ATOM 768 C CA . THR A 1 94 ? -2.424 -3.815 12.036 1.00 77.81 94 THR A CA 1
ATOM 769 C C . THR A 1 94 ? -2.626 -3.365 13.472 1.00 77.81 94 THR A C 1
ATOM 771 O O . THR A 1 94 ? -1.747 -2.662 14.006 1.00 77.81 94 THR A O 1
#

InterPro domains:
  IPR014832 TnsA endonuclease C-terminal [PF08721] (35-81)

Foldseek 3Di:
DDDDDPVVVVVCVVVVVDDCCVVVVPPPVVLVVLLQVLQVVVQKAFQLVSLVVRDPDPVVSVSSSVVVVVCPVVVQKDFDPVDDDDRRTMIGGD